Protein AF-A0AAD4GZI3-F1 (afdb_monomer_lite)

Radius of gyration: 25.92 Å; chains: 1; bounding box: 42×54×64 Å

Organism: NCBI:txid604196

Sequence (107 aa):
MHSGSSAPNRDENPKWNVSNLLRGITPKSMMTEWSVVFWTTMSIAKTVLHKFVGYLGTQASELIWKPWYSATIAWEQTQGISAKDKTSKYTGPRGDWSQGYCYITGD

Secondary structure (DSSP, 8-state):
----PPPP-TTS-----HHHHHTT-S-HHHHHHHHHHT-SHHHHHHHHHHHHHHHHHHHHIIIIIHHHHHHHHHHHHHTT--HHHHHS---S----TTS--------

pLDDT: mean 71.0, std 17.64, range [34.53, 96.0]

Foldseek 3Di:
DPPDDPDPPCVVDVPDDVVCVVVVVDDPVVVVVCCVQPVDPVSVVVVVVVVVVVVVVVCCCVPPVVVVVVVVVVVCVVVVNDPVNVVPDPPDPPPPCPVPDPPPPDD

Structure (mmCIF, N/CA/C/O backbone):
data_AF-A0AAD4GZI3-F1
#
_entry.id   AF-A0AAD4GZI3-F1
#
loop_
_atom_site.group_PDB
_atom_site.id
_atom_site.type_symbol
_atom_site.label_atom_id
_atom_site.label_alt_id
_atom_site.label_comp_id
_atom_site.label_asym_id
_atom_site.label_entity_id
_atom_site.label_seq_id
_atom_site.pdbx_PDB_ins_code
_atom_site.Cartn_x
_atom_site.Cartn_y
_atom_site.Cartn_z
_atom_site.occupancy
_atom_site.B_iso_or_equiv
_atom_site.auth_seq_id
_atom_site.auth_comp_id
_atom_site.auth_asym_id
_atom_site.auth_atom_id
_atom_site.pdbx_PDB_model_num
ATOM 1 N N . MET A 1 1 ? -5.628 -33.103 -31.381 1.00 34.53 1 MET A N 1
ATOM 2 C CA . MET A 1 1 ? -6.372 -31.826 -31.377 1.00 34.53 1 MET A CA 1
ATOM 3 C C . MET A 1 1 ? -5.631 -30.856 -30.472 1.00 34.53 1 MET A C 1
ATOM 5 O O . MET A 1 1 ? -5.710 -30.989 -29.260 1.00 34.53 1 MET A O 1
ATOM 9 N N . HIS A 1 2 ? -4.818 -29.965 -31.042 1.00 35.16 2 HIS A N 1
ATOM 10 C CA . HIS A 1 2 ? -4.177 -28.904 -30.268 1.00 35.16 2 HIS A CA 1
ATOM 11 C C . HIS A 1 2 ? -5.188 -27.771 -30.102 1.00 35.16 2 HIS A C 1
ATOM 13 O O . HIS A 1 2 ? -5.462 -27.049 -31.057 1.00 35.16 2 HIS A O 1
ATOM 19 N N . SER A 1 3 ? -5.767 -27.643 -28.907 1.00 41.62 3 SER A N 1
ATOM 20 C CA . SER A 1 3 ? -6.556 -26.469 -28.530 1.00 41.62 3 SER A CA 1
ATOM 21 C C . SER A 1 3 ? -5.622 -25.265 -28.433 1.00 41.62 3 SER A C 1
ATOM 23 O O . SER A 1 3 ? -5.047 -24.983 -27.382 1.00 41.62 3 SER A O 1
ATOM 25 N N . GLY A 1 4 ? -5.420 -24.582 -29.558 1.00 40.62 4 GLY A N 1
ATOM 26 C CA . GLY A 1 4 ? -4.829 -23.253 -29.581 1.00 40.62 4 GLY A CA 1
ATOM 27 C C . GLY A 1 4 ? -5.795 -22.298 -28.896 1.00 40.62 4 GLY A C 1
ATOM 28 O O . GLY A 1 4 ? -6.868 -22.026 -29.424 1.00 40.62 4 GLY A O 1
ATOM 29 N N . SER A 1 5 ? -5.437 -21.838 -27.699 1.00 45.66 5 SER A N 1
ATOM 30 C CA . SER A 1 5 ? -6.176 -20.781 -27.013 1.00 45.66 5 SER A CA 1
ATOM 31 C C . SER A 1 5 ? -6.208 -19.550 -27.920 1.00 45.66 5 SER A C 1
ATOM 33 O O . SER A 1 5 ? -5.147 -19.057 -28.317 1.00 45.66 5 SER A O 1
ATOM 35 N N . SER A 1 6 ? -7.406 -19.098 -28.297 1.00 53.81 6 SER A N 1
ATOM 36 C CA . SER A 1 6 ? -7.595 -17.903 -29.118 1.00 53.81 6 SER A CA 1
ATOM 37 C C . SER A 1 6 ? -6.859 -16.725 -28.486 1.00 53.81 6 SER A C 1
ATOM 39 O O . SER A 1 6 ? -6.921 -16.520 -27.272 1.00 53.81 6 SER A O 1
ATOM 41 N N . ALA A 1 7 ? -6.133 -15.963 -29.306 1.00 51.06 7 ALA A N 1
ATOM 42 C CA . ALA A 1 7 ? -5.432 -14.779 -28.834 1.00 51.06 7 ALA A CA 1
ATOM 43 C C . ALA A 1 7 ? -6.443 -13.834 -28.150 1.00 51.06 7 ALA A C 1
ATOM 45 O O . ALA A 1 7 ? -7.475 -13.535 -28.753 1.00 51.06 7 ALA A O 1
ATOM 46 N N . PRO A 1 8 ? -6.193 -13.391 -26.903 1.00 52.75 8 PRO A N 1
ATOM 47 C CA . PRO A 1 8 ? -7.115 -12.509 -26.200 1.00 52.75 8 PRO A CA 1
ATOM 48 C C . PRO A 1 8 ? -7.283 -11.210 -26.990 1.00 52.75 8 PRO A C 1
ATOM 50 O O . PRO A 1 8 ? -6.291 -10.657 -27.472 1.00 52.75 8 PRO A O 1
ATOM 53 N N . ASN A 1 9 ? -8.529 -10.751 -27.129 1.00 51.69 9 ASN A N 1
ATOM 54 C CA . ASN A 1 9 ? -8.866 -9.500 -27.800 1.00 51.69 9 ASN A CA 1
ATOM 55 C C . ASN A 1 9 ? -8.156 -8.339 -27.077 1.00 51.69 9 ASN A C 1
ATOM 57 O O . ASN A 1 9 ? -8.438 -8.049 -25.914 1.00 51.69 9 ASN A O 1
ATOM 61 N N . ARG A 1 10 ? -7.147 -7.756 -27.734 1.00 52.28 10 ARG A N 1
ATOM 62 C CA . ARG A 1 10 ? -6.173 -6.837 -27.118 1.00 52.28 10 ARG A CA 1
ATOM 63 C C . ARG A 1 10 ? -6.685 -5.406 -26.982 1.00 52.28 10 ARG A C 1
ATOM 65 O O . ARG A 1 10 ? -6.062 -4.631 -26.261 1.00 52.28 10 ARG A O 1
ATOM 72 N N . ASP A 1 11 ? -7.805 -5.087 -27.623 1.00 54.81 11 ASP A N 1
ATOM 73 C CA . ASP A 1 11 ? -8.422 -3.760 -27.562 1.00 54.81 11 ASP A CA 1
ATOM 74 C C . ASP A 1 11 ? -9.247 -3.562 -26.279 1.00 54.81 11 ASP A C 1
ATOM 76 O O . ASP A 1 11 ? -9.494 -2.436 -25.859 1.00 54.81 11 ASP A O 1
ATOM 80 N N . GLU A 1 12 ? -9.617 -4.652 -25.599 1.00 51.09 12 GLU A N 1
ATOM 81 C CA . GLU A 1 12 ? -10.513 -4.628 -24.434 1.00 51.09 12 GLU A CA 1
ATOM 82 C C . 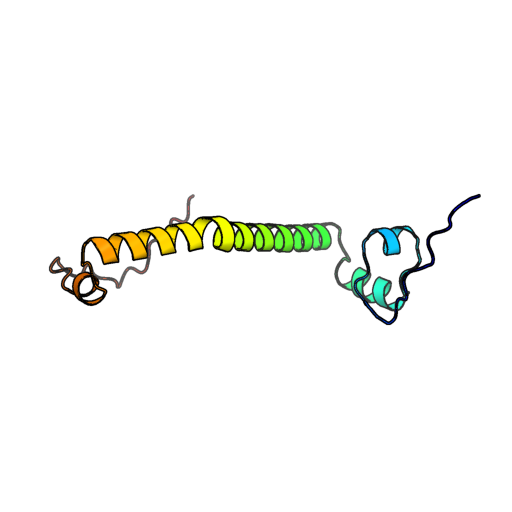GLU A 1 12 ? -9.773 -4.572 -23.085 1.00 51.09 12 GLU A C 1
ATOM 84 O O . GLU A 1 12 ? -10.355 -4.225 -22.058 1.00 51.09 12 GLU A O 1
ATOM 89 N N . ASN A 1 13 ? -8.474 -4.898 -23.057 1.00 48.69 13 ASN A N 1
ATOM 90 C CA . ASN A 1 13 ? -7.674 -4.872 -21.832 1.00 48.69 13 ASN A CA 1
ATOM 91 C C . ASN A 1 13 ? -6.188 -4.586 -22.133 1.00 48.69 13 ASN A C 1
ATOM 93 O O . ASN A 1 13 ? -5.431 -5.513 -22.433 1.00 48.69 13 ASN A O 1
ATOM 97 N N . PRO A 1 14 ? -5.715 -3.331 -22.002 1.00 56.34 14 PRO A N 1
ATOM 98 C CA . PRO A 1 14 ? -4.349 -2.927 -22.355 1.00 56.34 14 PRO A CA 1
ATOM 99 C C . PRO A 1 14 ? -3.288 -3.412 -21.349 1.00 56.34 14 PRO A C 1
ATOM 101 O O . PRO A 1 14 ? -2.169 -2.898 -21.306 1.00 56.34 14 PRO A O 1
ATOM 104 N N . LYS A 1 15 ? -3.617 -4.378 -20.485 1.00 62.09 15 LYS A N 1
ATOM 105 C CA . LYS A 1 15 ? -2.730 -4.858 -19.427 1.00 62.09 15 LYS A CA 1
ATOM 106 C C . LYS A 1 15 ? -1.727 -5.859 -19.996 1.00 62.09 15 LYS A C 1
ATOM 108 O O . LYS A 1 15 ? -1.851 -7.075 -19.855 1.00 62.09 15 LYS A O 1
ATOM 113 N N . TRP A 1 16 ? -0.713 -5.323 -20.665 1.00 65.44 16 TRP A N 1
ATOM 114 C CA . TRP A 1 16 ? 0.437 -6.076 -21.145 1.00 65.44 16 TRP A CA 1
ATOM 115 C C . TRP A 1 16 ? 1.179 -6.717 -19.969 1.00 65.44 16 TRP A C 1
ATOM 117 O O . TRP A 1 16 ? 1.477 -6.062 -18.971 1.00 65.44 16 TRP A O 1
ATOM 127 N N . ASN A 1 17 ? 1.473 -8.010 -20.080 1.00 65.06 17 ASN A N 1
ATOM 128 C CA . ASN A 1 17 ? 2.212 -8.760 -19.070 1.00 65.06 17 ASN A CA 1
ATOM 129 C C . ASN A 1 17 ? 3.621 -9.124 -19.577 1.00 65.06 17 ASN A C 1
ATOM 131 O O . ASN A 1 17 ? 3.939 -8.988 -20.760 1.00 65.06 17 ASN A O 1
ATOM 135 N N . VAL A 1 18 ? 4.471 -9.613 -18.672 1.00 60.94 18 VAL A N 1
ATOM 136 C CA . VAL A 1 18 ? 5.865 -9.976 -18.982 1.00 60.94 18 VAL A CA 1
ATOM 137 C C . VAL A 1 18 ? 5.950 -11.101 -20.023 1.00 60.94 18 VAL A C 1
ATOM 139 O O . VAL A 1 18 ? 6.868 -11.111 -20.837 1.00 60.94 18 VAL A O 1
ATOM 142 N N . SER A 1 19 ? 4.980 -12.022 -20.069 1.00 65.19 19 SER A N 1
ATOM 143 C CA . SER A 1 19 ? 4.992 -13.099 -21.066 1.00 65.19 19 SER A CA 1
ATOM 144 C C . SER A 1 19 ? 4.752 -12.584 -22.488 1.00 65.19 19 SER A C 1
ATOM 146 O O . SER A 1 19 ? 5.333 -13.126 -23.427 1.00 65.19 19 SER A O 1
ATOM 148 N N . ASN A 1 20 ? 3.990 -11.501 -22.662 1.00 70.69 20 ASN A N 1
ATOM 149 C CA . ASN A 1 20 ? 3.843 -10.827 -23.953 1.00 70.69 20 ASN A CA 1
ATOM 150 C C . ASN A 1 20 ? 5.159 -10.183 -24.416 1.00 70.69 20 ASN A C 1
ATOM 152 O O . ASN A 1 20 ? 5.477 -10.231 -25.603 1.00 70.69 20 ASN A O 1
ATOM 156 N N . LEU A 1 21 ? 5.942 -9.633 -23.483 1.00 65.75 21 LEU A N 1
ATOM 157 C CA . LEU A 1 21 ? 7.270 -9.092 -23.776 1.00 65.75 21 LEU A CA 1
ATOM 158 C C . LEU A 1 21 ? 8.234 -10.204 -24.215 1.00 65.75 21 LEU A C 1
ATOM 160 O O . LEU A 1 21 ? 8.865 -10.089 -25.260 1.00 65.75 21 LEU A O 1
ATOM 164 N N . LEU A 1 22 ? 8.288 -11.311 -23.466 1.00 64.06 22 LEU A N 1
ATOM 165 C CA . LEU A 1 22 ? 9.153 -12.458 -23.781 1.00 64.06 22 LEU A CA 1
ATOM 166 C C . LEU A 1 22 ? 8.797 -13.126 -25.114 1.00 64.06 22 LEU A C 1
ATOM 168 O O . LEU A 1 22 ? 9.662 -13.681 -25.783 1.00 64.06 22 LEU A O 1
ATOM 172 N N . ARG A 1 23 ? 7.524 -13.063 -25.513 1.00 73.44 23 ARG A N 1
ATOM 173 C CA . ARG A 1 23 ? 7.038 -13.575 -26.800 1.00 73.44 23 ARG A CA 1
ATOM 174 C C . ARG A 1 23 ? 7.256 -12.605 -27.968 1.00 73.44 23 ARG A C 1
ATOM 176 O O . ARG A 1 23 ? 6.892 -12.947 -29.087 1.00 73.44 23 ARG A O 1
ATOM 183 N N . GLY A 1 24 ? 7.803 -11.407 -27.733 1.00 68.81 24 GLY A N 1
ATOM 184 C CA . GLY A 1 24 ? 8.077 -10.417 -28.783 1.00 68.81 24 GLY A CA 1
ATOM 185 C C . GLY A 1 24 ? 6.824 -9.832 -29.445 1.00 68.81 24 GLY A C 1
ATOM 186 O O . GLY A 1 24 ? 6.898 -9.290 -30.542 1.00 68.81 24 GLY A O 1
ATOM 187 N N . ILE A 1 25 ? 5.664 -9.952 -28.794 1.00 76.50 25 ILE A N 1
ATOM 188 C CA . ILE A 1 25 ? 4.357 -9.526 -29.324 1.00 76.50 25 ILE A CA 1
ATOM 189 C C . ILE A 1 25 ? 3.930 -8.140 -28.821 1.00 76.50 25 ILE A C 1
ATOM 191 O O . ILE A 1 25 ? 2.778 -7.746 -29.027 1.00 76.5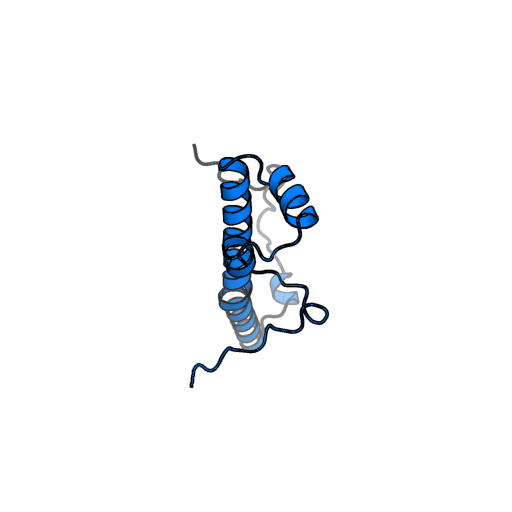0 25 ILE A O 1
ATOM 195 N N . THR A 1 26 ? 4.827 -7.430 -28.132 1.00 71.19 26 THR A N 1
ATOM 196 C CA . THR A 1 26 ? 4.624 -6.072 -27.619 1.00 71.19 26 THR A CA 1
ATOM 197 C C . THR A 1 26 ? 4.919 -5.009 -28.689 1.00 71.19 26 THR A C 1
ATOM 199 O O . THR A 1 26 ? 5.827 -5.188 -29.505 1.00 71.19 26 THR A O 1
ATOM 202 N N . PRO A 1 27 ? 4.182 -3.881 -28.704 1.00 77.38 27 PRO A N 1
ATOM 203 C CA . PRO A 1 27 ? 4.444 -2.779 -29.629 1.00 77.38 27 PRO A CA 1
ATOM 204 C C . PRO A 1 27 ? 5.858 -2.198 -29.472 1.00 77.38 27 PRO A C 1
ATOM 206 O O . PRO A 1 27 ? 6.345 -2.021 -28.354 1.00 77.38 27 PRO A O 1
ATOM 209 N N . LYS A 1 28 ? 6.500 -1.827 -30.589 1.00 71.25 28 LYS A N 1
ATOM 210 C CA . LYS A 1 28 ? 7.832 -1.189 -30.575 1.00 71.25 28 LYS A CA 1
ATOM 211 C C . LYS A 1 28 ? 7.853 0.118 -29.779 1.00 71.25 28 LYS A C 1
ATOM 213 O O . LYS A 1 28 ? 8.817 0.359 -29.068 1.00 71.25 28 LYS A O 1
ATOM 218 N N . SER A 1 29 ? 6.791 0.923 -29.856 1.00 75.69 29 SER A N 1
ATOM 219 C CA . SER A 1 29 ? 6.654 2.167 -29.081 1.00 75.69 29 SER A CA 1
ATOM 220 C C . SER A 1 29 ? 6.760 1.925 -27.574 1.00 75.69 29 SER A C 1
ATOM 222 O O . SER A 1 29 ? 7.505 2.619 -26.892 1.00 75.69 29 SER A O 1
ATOM 224 N N . MET A 1 30 ? 6.106 0.873 -27.078 1.00 70.88 30 MET A N 1
ATOM 225 C CA . MET A 1 30 ? 6.164 0.473 -25.674 1.00 70.88 30 MET A CA 1
ATOM 226 C C . MET A 1 30 ? 7.575 0.029 -25.271 1.00 70.88 30 MET A C 1
ATOM 228 O O . MET A 1 30 ? 8.046 0.398 -24.200 1.00 70.88 30 MET A O 1
ATOM 232 N N . MET A 1 31 ? 8.279 -0.728 -26.123 1.00 68.56 31 MET A N 1
ATOM 233 C CA . MET A 1 31 ? 9.676 -1.087 -25.845 1.00 68.56 31 MET A CA 1
ATOM 234 C C . MET A 1 31 ? 10.590 0.140 -25.788 1.00 68.56 31 MET A C 1
ATOM 236 O O . MET A 1 31 ? 11.486 0.170 -24.952 1.00 68.56 31 MET A O 1
ATOM 240 N N . THR A 1 32 ? 10.353 1.150 -26.628 1.00 72.81 32 THR A N 1
ATOM 241 C CA . THR A 1 32 ? 11.109 2.410 -26.613 1.00 72.81 32 THR A CA 1
ATOM 242 C C . THR A 1 32 ? 10.832 3.234 -25.355 1.00 72.81 32 THR A C 1
ATOM 244 O O . THR A 1 32 ? 11.758 3.752 -24.744 1.00 72.81 32 THR A O 1
ATOM 247 N N . GLU A 1 33 ? 9.579 3.337 -24.915 1.00 71.19 33 GLU A N 1
ATOM 248 C CA . GLU A 1 33 ? 9.246 4.019 -23.655 1.00 71.19 33 GLU A CA 1
ATOM 249 C C . GLU A 1 33 ? 9.873 3.309 -22.451 1.00 71.19 33 GLU A C 1
ATOM 251 O O . GLU A 1 33 ? 10.446 3.937 -21.560 1.00 71.19 33 GLU A O 1
ATOM 256 N N . TRP A 1 34 ? 9.805 1.978 -22.438 1.00 69.94 34 TRP A N 1
ATOM 257 C CA . TRP A 1 34 ? 10.358 1.174 -21.357 1.00 69.94 34 TRP A CA 1
ATOM 258 C C . TRP A 1 34 ? 11.879 1.201 -21.355 1.00 69.94 34 TRP A C 1
ATOM 260 O O . TRP A 1 34 ? 12.458 1.275 -20.280 1.00 69.94 34 TRP A O 1
ATOM 270 N N . SER A 1 35 ? 12.540 1.186 -22.513 1.00 69.56 35 SER A N 1
ATOM 271 C CA . SER A 1 35 ? 14.002 1.259 -22.577 1.00 69.56 35 SER A CA 1
ATOM 272 C C . SER A 1 35 ? 14.537 2.590 -22.050 1.00 69.56 35 SER A C 1
ATOM 274 O O . SER A 1 35 ? 15.584 2.600 -21.410 1.00 69.56 35 SER A O 1
ATOM 276 N N . VAL A 1 36 ? 13.796 3.691 -22.223 1.00 70.56 36 VAL A N 1
ATOM 277 C CA . VAL A 1 36 ? 14.134 4.999 -21.637 1.00 70.56 36 VAL A CA 1
ATOM 278 C C . VAL A 1 36 ? 14.033 4.972 -20.108 1.00 70.56 36 VAL A C 1
ATOM 280 O O . VAL A 1 36 ? 14.919 5.475 -19.421 1.00 70.56 36 VAL A O 1
ATOM 283 N N . VAL A 1 37 ? 12.982 4.361 -19.556 1.00 65.06 37 VAL A N 1
ATOM 284 C CA . VAL A 1 37 ? 12.751 4.295 -18.097 1.00 65.06 37 VAL A CA 1
ATOM 285 C C . VAL A 1 37 ? 13.650 3.258 -17.415 1.00 65.06 37 VAL A C 1
ATOM 287 O O . VAL A 1 37 ? 14.090 3.448 -16.282 1.00 65.06 37 VAL A O 1
ATOM 290 N N . PHE A 1 38 ? 13.943 2.166 -18.113 1.00 71.44 38 PHE A N 1
ATOM 291 C CA . PHE A 1 38 ? 14.680 1.002 -17.630 1.00 71.44 38 PHE A CA 1
ATOM 292 C C . PHE A 1 38 ? 16.056 0.883 -18.283 1.00 71.44 38 PHE A C 1
ATOM 294 O O . PHE A 1 38 ? 16.535 -0.215 -18.561 1.00 71.44 38 PHE A O 1
ATOM 301 N N . TRP A 1 39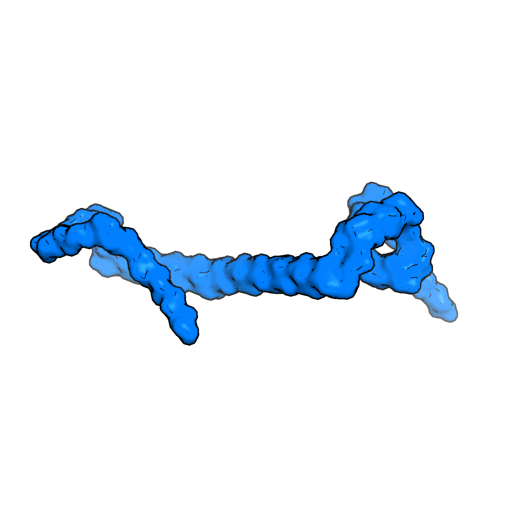 ? 16.704 2.025 -18.512 1.00 68.50 39 TRP A N 1
ATOM 302 C CA . TRP A 1 39 ? 17.987 2.097 -19.210 1.00 68.50 39 TRP A CA 1
ATOM 303 C C . TRP A 1 39 ? 19.098 1.305 -18.509 1.00 68.50 39 TRP A C 1
ATOM 305 O O . TRP A 1 39 ? 20.037 0.823 -19.137 1.00 68.50 39 TRP A O 1
ATOM 315 N N . THR A 1 40 ? 19.002 1.165 -17.184 1.00 75.94 40 THR A N 1
ATOM 316 C CA . THR A 1 40 ? 19.992 0.443 -16.379 1.00 75.94 40 THR A CA 1
ATOM 317 C C . THR A 1 40 ? 19.345 -0.657 -15.552 1.00 75.94 40 THR A C 1
ATOM 319 O O . THR A 1 40 ? 18.254 -0.487 -15.001 1.00 75.94 40 THR A O 1
ATOM 322 N N . THR A 1 41 ? 20.066 -1.757 -15.342 1.00 73.94 41 THR A N 1
ATOM 323 C CA . THR A 1 41 ? 19.665 -2.823 -14.409 1.00 73.94 41 THR A CA 1
ATOM 324 C C . THR A 1 41 ? 19.329 -2.266 -13.021 1.00 73.94 41 THR A C 1
ATOM 326 O O . THR A 1 41 ? 18.388 -2.719 -12.372 1.00 73.94 41 THR A O 1
ATOM 329 N N . MET A 1 42 ? 20.034 -1.214 -12.591 1.00 74.94 42 MET A N 1
ATOM 330 C CA . MET A 1 42 ? 19.772 -0.525 -11.328 1.00 74.94 42 MET A CA 1
ATOM 331 C C . MET A 1 42 ? 18.427 0.219 -11.316 1.00 74.94 42 MET A C 1
ATOM 333 O O . MET A 1 42 ? 17.726 0.177 -10.307 1.00 74.94 42 MET A O 1
ATOM 337 N N . SER A 1 43 ? 18.037 0.876 -12.413 1.00 79.06 43 SER A N 1
ATOM 338 C CA . SER A 1 43 ? 16.717 1.521 -12.524 1.00 79.06 43 SER A CA 1
ATOM 339 C C . SER A 1 43 ? 15.575 0.504 -12.446 1.00 79.06 43 SER A C 1
ATOM 341 O O . SER A 1 43 ? 14.631 0.708 -11.686 1.00 79.06 43 SER A O 1
ATOM 343 N N . ILE A 1 44 ? 15.721 -0.647 -13.113 1.00 77.88 44 ILE A N 1
ATOM 344 C CA . ILE A 1 44 ? 14.764 -1.762 -13.043 1.00 77.88 44 ILE A CA 1
ATOM 345 C C . ILE A 1 44 ? 14.629 -2.259 -11.604 1.00 77.88 44 ILE A C 1
ATOM 347 O O . ILE A 1 44 ? 13.518 -2.331 -11.075 1.00 77.88 44 ILE A O 1
ATOM 351 N N . ALA A 1 45 ? 15.756 -2.558 -10.953 1.00 75.12 45 ALA A N 1
ATOM 352 C CA . ALA A 1 45 ? 15.771 -3.057 -9.583 1.00 75.12 45 ALA A CA 1
ATOM 353 C C . ALA A 1 45 ? 15.094 -2.076 -8.612 1.00 75.12 45 ALA A C 1
ATOM 355 O O . ALA A 1 45 ? 14.253 -2.487 -7.814 1.00 75.12 45 ALA A O 1
ATOM 356 N N . LYS A 1 46 ? 15.388 -0.773 -8.725 1.00 81.88 46 LYS A N 1
ATOM 357 C CA . LYS A 1 46 ? 14.764 0.273 -7.898 1.00 81.88 46 LYS A CA 1
ATOM 358 C C . LYS A 1 46 ? 13.251 0.346 -8.101 1.00 81.88 46 LYS A C 1
ATOM 360 O O . LYS A 1 46 ? 12.510 0.399 -7.122 1.00 81.88 46 LYS A O 1
ATOM 365 N N . THR A 1 47 ? 12.773 0.315 -9.344 1.00 83.56 47 THR A N 1
ATOM 366 C CA . THR A 1 47 ? 11.332 0.374 -9.630 1.00 83.56 47 THR A CA 1
ATOM 367 C C . THR A 1 47 ? 10.593 -0.860 -9.120 1.00 83.56 47 THR A C 1
ATOM 369 O O . THR A 1 47 ? 9.517 -0.725 -8.533 1.00 83.56 47 THR A O 1
ATOM 372 N N . VAL A 1 48 ? 11.151 -2.057 -9.324 1.00 86.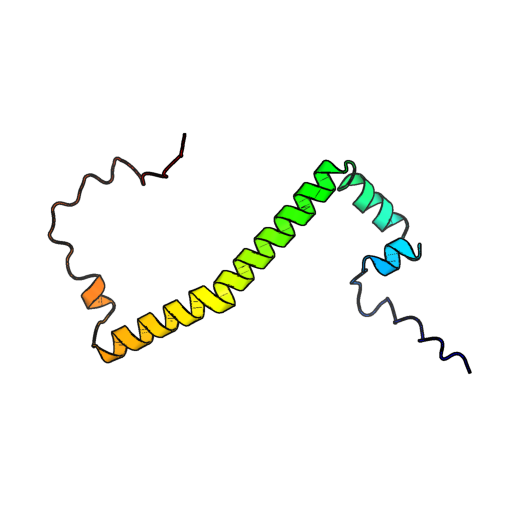12 48 VAL A N 1
ATOM 373 C CA . VAL A 1 48 ? 10.561 -3.307 -8.822 1.00 86.12 48 VAL A CA 1
ATOM 374 C C . VAL A 1 48 ? 10.525 -3.301 -7.297 1.00 86.12 48 VAL A C 1
ATOM 376 O O . VAL A 1 48 ? 9.472 -3.573 -6.724 1.00 86.12 48 VAL A O 1
ATOM 379 N N . LEU A 1 49 ? 11.624 -2.910 -6.644 1.00 85.88 49 LEU A N 1
ATOM 380 C CA . LEU A 1 49 ? 11.695 -2.802 -5.188 1.00 85.88 49 LEU A CA 1
ATOM 381 C C . LEU A 1 49 ? 10.644 -1.826 -4.648 1.00 85.88 49 LEU A C 1
ATOM 383 O O . LEU A 1 49 ? 9.896 -2.181 -3.745 1.00 85.88 49 LEU A O 1
ATOM 387 N N . HIS A 1 50 ? 10.523 -0.634 -5.236 1.00 89.62 50 HIS A N 1
ATOM 388 C CA . HIS A 1 50 ? 9.536 0.360 -4.809 1.00 89.62 50 HIS A CA 1
ATOM 389 C C . HIS A 1 50 ? 8.096 -0.158 -4.942 1.00 89.62 50 HIS A C 1
ATOM 391 O O . HIS A 1 50 ? 7.285 0.009 -4.032 1.00 89.62 50 HIS A O 1
ATOM 397 N N . LYS A 1 51 ? 7.766 -0.829 -6.054 1.00 90.38 51 LYS A N 1
ATOM 398 C CA . LYS A 1 51 ? 6.440 -1.442 -6.246 1.00 90.38 51 LYS A CA 1
ATOM 399 C C . LYS A 1 51 ? 6.179 -2.566 -5.246 1.00 90.38 51 LYS A C 1
ATOM 401 O O . LYS A 1 51 ? 5.069 -2.662 -4.730 1.00 90.38 51 LYS A O 1
ATOM 406 N N . PHE A 1 52 ? 7.182 -3.395 -4.970 1.00 89.38 52 PHE A N 1
ATOM 407 C CA . PHE A 1 52 ? 7.075 -4.492 -4.015 1.00 89.38 52 PHE A CA 1
ATOM 408 C C . PHE A 1 52 ? 6.873 -3.984 -2.583 1.00 89.38 52 PHE A C 1
ATOM 410 O O . PHE A 1 52 ? 5.941 -4.412 -1.909 1.00 89.38 52 PHE A O 1
ATOM 417 N N . VAL A 1 53 ? 7.679 -3.013 -2.145 1.00 93.06 53 VAL A N 1
ATOM 418 C CA . VAL A 1 53 ? 7.535 -2.372 -0.829 1.00 93.06 53 VAL A CA 1
ATOM 419 C C . VAL A 1 53 ? 6.182 -1.672 -0.710 1.00 93.06 53 VAL A C 1
ATOM 421 O O . VAL A 1 53 ? 5.501 -1.837 0.299 1.00 93.06 53 VAL A O 1
ATOM 424 N N . GLY A 1 54 ? 5.746 -0.959 -1.753 1.00 93.88 54 GLY A N 1
ATOM 425 C CA . GLY A 1 54 ? 4.419 -0.343 -1.788 1.00 93.88 54 GLY A CA 1
ATOM 426 C C . GLY A 1 54 ? 3.296 -1.369 -1.626 1.00 93.88 54 GLY A C 1
ATOM 427 O O . GLY A 1 54 ? 2.399 -1.174 -0.810 1.00 93.88 54 GLY A O 1
ATOM 428 N N . TYR A 1 55 ? 3.381 -2.497 -2.336 1.00 93.94 55 TYR A N 1
ATOM 429 C CA . TYR A 1 55 ? 2.427 -3.595 -2.195 1.00 93.94 55 TYR A CA 1
ATOM 430 C C . TYR A 1 55 ? 2.403 -4.165 -0.770 1.00 93.94 55 TYR A C 1
ATOM 432 O O . TYR A 1 55 ? 1.322 -4.311 -0.203 1.00 93.94 55 TYR A O 1
ATOM 440 N N . LEU A 1 56 ? 3.567 -4.438 -0.167 1.00 93.25 56 LEU A N 1
ATOM 441 C CA . LEU A 1 56 ? 3.649 -4.913 1.219 1.00 93.25 56 LEU A CA 1
ATOM 442 C C . LEU A 1 56 ? 3.033 -3.914 2.204 1.00 93.25 56 LEU A C 1
ATOM 444 O O . LEU A 1 56 ? 2.282 -4.322 3.086 1.00 93.25 56 LEU A O 1
ATOM 448 N N . GLY A 1 57 ? 3.299 -2.618 2.028 1.00 94.19 57 GLY A N 1
ATOM 449 C CA . GLY A 1 57 ? 2.708 -1.561 2.849 1.00 94.19 57 GLY A CA 1
ATOM 450 C C . GLY A 1 57 ? 1.182 -1.546 2.763 1.00 94.19 57 GLY A C 1
ATOM 451 O O . GLY A 1 57 ? 0.504 -1.483 3.789 1.00 94.19 57 GLY A O 1
ATOM 452 N N . THR A 1 58 ? 0.624 -1.681 1.556 1.00 95.06 58 THR A N 1
ATOM 453 C CA . THR A 1 58 ? -0.829 -1.797 1.369 1.00 95.06 58 THR A CA 1
ATOM 454 C C . THR A 1 58 ? -1.381 -3.062 2.024 1.00 95.06 58 THR A C 1
ATOM 456 O O . THR A 1 58 ? -2.362 -2.975 2.754 1.00 95.06 58 THR A O 1
ATOM 459 N N . GLN A 1 59 ? -0.748 -4.222 1.828 1.00 94.00 59 GLN A N 1
ATOM 460 C CA . GLN A 1 59 ? -1.203 -5.480 2.432 1.00 94.00 59 GLN A CA 1
ATOM 461 C C . GLN A 1 59 ? -1.180 -5.422 3.961 1.00 94.00 59 GLN A C 1
ATOM 463 O O . GLN A 1 59 ? -2.163 -5.782 4.601 1.00 94.00 59 GLN A O 1
ATOM 468 N N . ALA A 1 60 ? -0.097 -4.919 4.555 1.00 91.56 60 ALA A N 1
ATOM 469 C CA . ALA A 1 60 ? 0.004 -4.761 6.001 1.00 91.56 60 ALA A CA 1
ATOM 470 C C . ALA A 1 60 ? -1.062 -3.793 6.538 1.00 91.56 60 ALA A C 1
ATOM 472 O O . ALA A 1 60 ? -1.682 -4.063 7.565 1.00 91.56 60 ALA A O 1
ATOM 473 N N . SER A 1 61 ? -1.323 -2.691 5.830 1.00 93.56 61 SER A N 1
ATOM 474 C CA . SER A 1 61 ? -2.359 -1.738 6.230 1.00 93.56 61 SER A CA 1
ATOM 475 C C . SER A 1 61 ? -3.759 -2.360 6.195 1.00 93.56 61 SER A C 1
ATOM 477 O O . SER A 1 61 ? -4.489 -2.308 7.184 1.00 93.56 61 SER A O 1
ATOM 479 N N . GLU A 1 62 ? -4.127 -2.993 5.080 1.00 95.44 62 GLU A N 1
ATOM 480 C CA . GLU A 1 62 ? -5.471 -3.543 4.877 1.00 95.44 62 GLU A CA 1
ATOM 481 C C . GLU A 1 62 ? -5.739 -4.795 5.717 1.00 95.44 62 GLU A C 1
ATOM 483 O O . GLU A 1 62 ? -6.836 -4.947 6.248 1.00 95.44 62 GLU A O 1
ATOM 488 N N . LEU A 1 63 ? -4.758 -5.693 5.844 1.00 93.81 63 LEU A N 1
ATOM 489 C CA . LEU A 1 63 ? -4.959 -7.000 6.477 1.00 93.81 63 LEU A CA 1
ATOM 490 C C . LEU A 1 63 ? -4.606 -7.027 7.961 1.00 93.81 63 LEU A C 1
ATOM 492 O O . LEU A 1 63 ? -5.121 -7.875 8.684 1.00 93.81 63 LEU A O 1
ATOM 496 N N . ILE A 1 64 ? -3.722 -6.138 8.420 1.00 92.94 64 ILE A N 1
ATOM 497 C CA .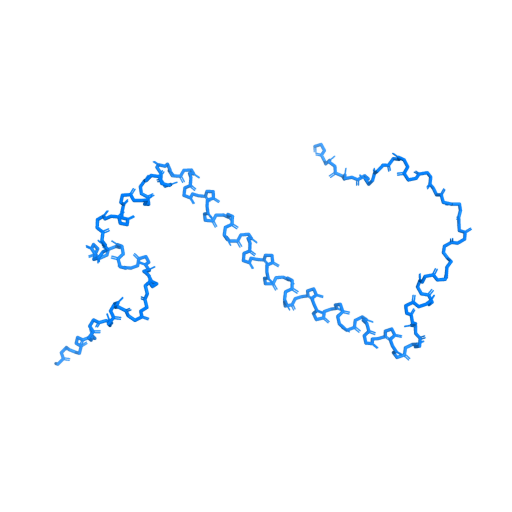 ILE A 1 64 ? -3.241 -6.146 9.807 1.00 92.94 64 ILE A CA 1
ATOM 498 C C . ILE A 1 64 ? -3.695 -4.879 10.519 1.00 92.94 64 ILE A C 1
ATOM 500 O O . ILE A 1 64 ? -4.432 -4.954 11.501 1.00 92.94 64 ILE A O 1
ATOM 504 N N . TRP A 1 65 ? -3.292 -3.710 10.014 1.00 92.94 65 TRP A N 1
ATOM 505 C CA . TRP A 1 65 ? -3.500 -2.450 10.725 1.00 92.94 65 TRP A CA 1
ATOM 506 C C . TRP A 1 65 ? -4.978 -2.089 10.867 1.00 92.94 65 TRP A C 1
ATOM 508 O O . TRP A 1 65 ? -5.437 -1.841 11.979 1.00 92.94 65 TRP A O 1
ATOM 518 N N . LYS A 1 66 ? -5.742 -2.077 9.768 1.00 94.94 66 LYS A N 1
ATOM 519 C CA . LYS A 1 66 ? -7.162 -1.697 9.806 1.00 94.94 66 LYS A CA 1
ATOM 520 C C . LYS A 1 66 ? -8.002 -2.641 10.669 1.00 94.94 66 LYS A C 1
ATOM 522 O O . LYS A 1 66 ? -8.717 -2.120 11.522 1.00 94.94 66 LYS A O 1
ATOM 527 N N . PRO A 1 67 ? -7.918 -3.982 10.538 1.00 96.00 67 PRO A N 1
ATOM 528 C CA . PRO A 1 67 ? -8.695 -4.880 11.390 1.00 96.00 67 PRO A CA 1
ATOM 529 C C . PRO A 1 67 ? -8.349 -4.721 12.869 1.00 96.00 67 PRO A C 1
ATOM 531 O O . PRO A 1 67 ? -9.247 -4.659 13.707 1.00 96.00 67 PRO A O 1
ATOM 534 N N . TRP A 1 68 ? -7.060 -4.589 13.191 1.00 95.38 68 TRP A N 1
ATOM 535 C CA . TRP A 1 68 ? -6.609 -4.380 14.564 1.00 95.38 68 TRP A CA 1
ATOM 536 C C . TRP A 1 68 ? -7.092 -3.043 15.140 1.00 95.38 68 TRP A C 1
ATOM 538 O O . TRP A 1 68 ? -7.607 -2.986 16.260 1.00 95.38 68 TRP A O 1
ATOM 548 N N . TYR A 1 69 ? -6.993 -1.970 14.354 1.00 92.25 69 TYR A N 1
ATOM 549 C CA . TYR A 1 69 ? -7.506 -0.657 14.725 1.00 92.25 69 TYR A CA 1
ATOM 550 C C . TYR A 1 69 ? -9.019 -0.702 14.957 1.00 92.25 69 TYR A C 1
ATOM 552 O O . TYR A 1 69 ? -9.495 -0.268 16.003 1.00 92.25 69 TYR A O 1
ATOM 560 N N . SER A 1 70 ? -9.782 -1.293 14.037 1.00 94.06 70 SER A N 1
ATOM 561 C CA . SER A 1 70 ? -11.231 -1.459 14.181 1.00 94.06 70 SER A CA 1
ATOM 562 C C . SER A 1 70 ? -11.608 -2.275 15.418 1.00 94.06 70 SER A C 1
ATOM 564 O O . SER A 1 70 ? -12.535 -1.889 16.126 1.00 94.06 70 SER A O 1
ATOM 566 N N . ALA A 1 71 ? -10.882 -3.355 15.721 1.00 94.25 71 ALA A N 1
ATOM 567 C CA . ALA A 1 71 ? -11.100 -4.147 16.931 1.00 94.25 71 ALA A CA 1
ATOM 568 C C . ALA A 1 71 ? -10.841 -3.328 18.204 1.00 94.25 71 ALA A C 1
ATOM 570 O O . ALA A 1 71 ? -11.618 -3.404 19.154 1.00 94.25 71 ALA A O 1
ATOM 571 N N . THR A 1 72 ? -9.795 -2.499 18.201 1.00 93.00 72 THR A N 1
ATOM 572 C CA . THR A 1 72 ? -9.489 -1.583 19.308 1.00 93.00 72 THR A CA 1
ATOM 573 C C . THR A 1 72 ? -10.610 -0.568 19.514 1.00 93.00 72 THR A C 1
ATOM 575 O O . THR A 1 72 ? -11.085 -0.407 20.634 1.00 93.00 72 THR A O 1
ATOM 578 N N . ILE A 1 73 ? -11.095 0.067 18.442 1.00 91.06 73 ILE A N 1
ATOM 579 C CA . ILE A 1 73 ? -12.217 1.015 18.523 1.00 91.06 73 ILE A CA 1
ATOM 580 C C . ILE A 1 73 ? -13.490 0.328 19.034 1.00 91.06 73 ILE A C 1
ATOM 582 O O . ILE A 1 73 ? -14.187 0.880 19.883 1.00 91.06 73 ILE A O 1
ATOM 586 N N . ALA A 1 74 ? -13.793 -0.881 18.557 1.00 93.44 74 ALA A N 1
ATOM 587 C CA . ALA A 1 74 ? -14.947 -1.640 19.031 1.00 93.44 74 ALA A CA 1
ATOM 588 C C . ALA A 1 74 ? -14.824 -1.973 20.526 1.00 93.44 74 ALA A C 1
ATOM 590 O O . ALA A 1 74 ? -15.775 -1.787 21.283 1.00 93.44 74 ALA A O 1
ATOM 591 N N . TRP A 1 75 ? -13.642 -2.404 20.974 1.00 94.31 75 TRP A N 1
ATOM 592 C CA . TRP A 1 75 ? -13.373 -2.648 22.389 1.00 94.31 75 TRP A CA 1
ATOM 593 C C . TRP A 1 75 ? -13.553 -1.374 23.226 1.00 94.31 75 TRP A C 1
ATOM 595 O O . TRP A 1 75 ? -14.270 -1.406 24.223 1.00 94.31 75 TRP A O 1
ATOM 605 N N . GLU A 1 76 ? -13.009 -0.234 22.801 1.00 91.50 76 GLU A N 1
ATOM 606 C CA . GLU A 1 76 ? -13.185 1.050 23.497 1.00 91.50 76 GLU A CA 1
ATOM 607 C C . GLU A 1 76 ? -14.660 1.433 23.651 1.00 91.50 76 GLU A C 1
ATOM 609 O O . GLU A 1 76 ? -15.082 1.837 24.735 1.00 91.50 76 GLU A O 1
ATOM 614 N N . GLN A 1 77 ? -15.463 1.236 22.603 1.00 89.00 77 GLN A N 1
ATOM 615 C CA . GLN A 1 77 ? -16.906 1.475 22.653 1.00 89.00 77 GLN A CA 1
ATOM 616 C C . GLN A 1 77 ? -17.598 0.589 23.697 1.00 89.00 77 GLN A C 1
ATOM 618 O O . GLN A 1 77 ? -18.458 1.084 24.424 1.00 89.00 77 GLN A O 1
ATOM 623 N N . THR A 1 78 ? -17.203 -0.685 23.836 1.00 92.75 78 THR A N 1
ATOM 624 C CA . THR A 1 78 ? -17.749 -1.561 24.897 1.00 92.75 78 THR A CA 1
ATOM 625 C C . THR A 1 78 ? -17.379 -1.096 26.301 1.00 92.75 78 THR A C 1
ATOM 627 O O . THR A 1 78 ? -18.148 -1.304 2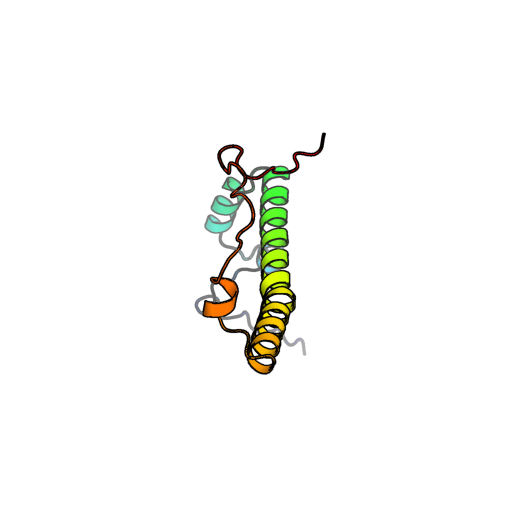7.234 1.00 92.75 78 THR A O 1
ATOM 630 N N . GLN A 1 79 ? -16.226 -0.445 26.454 1.00 90.19 79 GLN A N 1
ATOM 631 C CA . GLN A 1 79 ? -15.779 0.125 27.726 1.00 90.19 79 GLN A CA 1
ATOM 632 C C . GLN A 1 79 ? -16.378 1.515 27.994 1.00 90.19 79 GLN A C 1
ATOM 634 O O . GLN A 1 79 ? -16.063 2.133 29.008 1.00 90.19 79 GLN A O 1
ATOM 639 N N . GLY A 1 80 ? -17.217 2.034 27.089 1.00 88.44 80 GLY A N 1
ATOM 640 C CA . GLY A 1 80 ? -17.755 3.391 27.180 1.00 88.44 80 GLY A CA 1
ATOM 641 C C . GLY A 1 80 ? -16.697 4.482 26.991 1.00 88.44 80 GLY A C 1
ATOM 642 O O . GLY A 1 80 ? -16.960 5.635 27.318 1.00 88.44 80 GLY A O 1
ATOM 643 N N . ILE A 1 81 ? -15.516 4.139 26.465 1.00 81.50 81 ILE A N 1
ATOM 644 C CA . ILE A 1 81 ? -14.437 5.089 26.192 1.00 81.50 81 ILE A CA 1
ATOM 645 C C . ILE A 1 81 ? -14.789 5.839 24.911 1.00 81.50 81 ILE A C 1
ATOM 647 O O . ILE A 1 81 ? -14.773 5.290 23.807 1.00 81.50 81 ILE A O 1
ATOM 651 N N . SER A 1 82 ? -15.100 7.120 25.051 1.00 78.38 82 SER A N 1
ATOM 652 C CA . SER A 1 82 ? -15.409 8.007 23.938 1.00 78.38 82 SER A CA 1
ATOM 653 C C . SER A 1 82 ? -14.192 8.827 23.504 1.00 78.38 82 SER A C 1
ATOM 655 O O . SER A 1 82 ? -13.219 9.020 24.236 1.00 78.38 82 SER A O 1
ATOM 657 N N . ALA A 1 83 ? -14.265 9.409 22.305 1.00 70.31 83 ALA A N 1
ATOM 658 C CA . ALA A 1 83 ? -13.266 10.374 21.842 1.00 70.31 83 ALA A CA 1
ATOM 659 C C . ALA A 1 83 ? -13.118 11.577 22.800 1.00 70.31 83 ALA A C 1
ATOM 661 O O . ALA A 1 83 ? -12.030 12.143 22.929 1.00 70.31 83 ALA A O 1
ATOM 662 N N . LYS A 1 84 ? -14.189 11.943 23.519 1.00 69.06 84 LYS A N 1
ATOM 663 C CA . LYS A 1 84 ? -14.165 13.000 24.537 1.00 69.06 84 LYS A CA 1
ATOM 664 C C . LYS A 1 84 ? -13.298 12.604 25.737 1.00 69.06 84 LYS A C 1
ATOM 666 O O . LYS A 1 84 ? -12.572 13.452 26.248 1.00 69.06 84 LYS A O 1
ATOM 671 N N . ASP A 1 85 ? -13.300 11.326 26.110 1.00 63.94 85 ASP A N 1
ATOM 672 C CA . ASP A 1 85 ? -12.485 10.791 27.208 1.00 63.94 85 ASP A CA 1
ATOM 673 C C . ASP A 1 85 ? -10.999 10.753 26.836 1.00 63.94 85 ASP A C 1
ATOM 675 O O . ASP A 1 85 ? -10.152 11.112 27.646 1.00 63.94 85 ASP A O 1
ATOM 679 N N . LYS A 1 86 ? -10.677 10.458 25.569 1.00 69.94 86 LYS A N 1
ATOM 680 C CA . LYS A 1 86 ? -9.299 10.529 25.038 1.00 69.94 86 LYS A CA 1
ATOM 681 C C . LYS A 1 86 ? -8.740 11.948 24.969 1.00 69.94 86 LYS A C 1
ATOM 683 O O . LYS A 1 86 ? -7.536 12.154 25.088 1.00 69.94 86 LYS A O 1
ATOM 688 N N . THR A 1 87 ? -9.613 12.930 24.755 1.00 63.91 87 THR A N 1
ATOM 689 C CA . THR A 1 87 ? -9.233 14.351 24.681 1.00 63.91 87 THR A CA 1
ATOM 690 C C . THR A 1 87 ? -9.187 14.989 26.076 1.00 63.91 87 THR A C 1
ATOM 692 O O . THR A 1 87 ? -8.562 16.031 26.288 1.00 63.91 87 THR A O 1
ATOM 695 N N . SER A 1 88 ? -9.823 14.352 27.062 1.00 56.38 88 SER A N 1
ATOM 696 C CA . SER A 1 88 ? -9.863 14.791 28.449 1.00 56.38 88 SER A CA 1
ATOM 697 C C . SER A 1 88 ? -8.581 14.397 29.197 1.00 56.38 88 SER A C 1
ATOM 699 O O . SER A 1 88 ? -8.537 13.424 29.940 1.00 56.38 88 SER A O 1
ATOM 701 N N . LYS A 1 89 ? -7.590 15.289 29.071 1.00 56.00 89 LYS A N 1
ATOM 702 C CA . LYS A 1 89 ? -6.519 15.594 30.038 1.00 56.00 89 LYS A CA 1
ATOM 703 C C . LYS A 1 89 ? -5.325 14.629 30.129 1.00 56.00 89 LYS A C 1
ATOM 705 O O . LYS A 1 89 ? -5.188 13.860 31.072 1.00 56.00 89 LYS A O 1
ATOM 710 N N . TYR A 1 90 ? -4.315 14.894 29.300 1.00 53.50 90 TYR A N 1
ATOM 711 C CA . TYR A 1 90 ? -2.945 14.931 29.822 1.00 53.50 90 TYR A CA 1
ATOM 712 C C . TYR A 1 90 ? -2.795 16.209 30.671 1.00 53.50 90 TYR A C 1
ATOM 714 O O . TYR A 1 90 ? -2.729 17.313 30.129 1.00 53.50 90 TYR A O 1
ATOM 722 N N . THR A 1 91 ? -2.819 16.079 32.001 1.00 55.00 91 THR A N 1
ATOM 723 C CA . THR A 1 91 ? -2.517 17.164 32.965 1.00 55.00 91 THR A CA 1
ATOM 724 C C . THR A 1 91 ? -1.055 17.181 33.412 1.00 55.00 91 THR A C 1
ATOM 726 O O . THR A 1 91 ? -0.697 17.970 34.284 1.00 55.00 91 THR A O 1
ATOM 729 N N . GLY A 1 92 ? -0.209 16.313 32.852 1.00 60.88 92 GLY A N 1
ATOM 730 C CA . GLY A 1 92 ? 1.233 16.391 33.065 1.00 60.88 92 GLY A CA 1
ATOM 731 C C . GLY A 1 92 ? 1.802 17.686 32.473 1.00 60.88 92 GLY A C 1
ATOM 732 O O . GLY A 1 92 ? 1.152 18.308 31.623 1.00 60.88 92 GLY A O 1
ATOM 733 N N . PRO A 1 93 ? 3.004 18.121 32.892 1.00 58.91 93 PRO A N 1
ATOM 734 C CA . PRO A 1 93 ? 3.668 19.241 32.241 1.00 58.91 93 PRO A CA 1
ATOM 735 C C . PRO A 1 93 ? 3.721 18.944 30.743 1.00 58.91 93 PRO A C 1
ATOM 737 O O . PRO A 1 93 ? 4.194 17.879 30.334 1.00 58.91 93 PRO A O 1
ATOM 740 N N . ARG A 1 94 ? 3.158 19.848 29.928 1.00 58.53 94 ARG A N 1
ATOM 741 C CA . ARG A 1 94 ? 3.382 19.836 28.482 1.00 58.53 94 ARG A CA 1
ATOM 742 C C . ARG A 1 94 ? 4.891 19.967 28.329 1.00 58.53 94 ARG A C 1
ATOM 744 O O . ARG A 1 94 ? 5.415 21.059 28.520 1.00 58.53 94 ARG A O 1
ATOM 751 N N . GLY A 1 95 ? 5.573 18.844 28.098 1.00 55.38 95 GLY A N 1
ATOM 752 C CA . GLY A 1 95 ? 6.977 18.859 27.722 1.00 55.38 95 GLY A CA 1
ATOM 753 C C . GLY A 1 95 ? 7.121 19.834 26.567 1.00 55.38 95 GLY A C 1
ATOM 754 O O . GLY A 1 95 ? 6.208 19.953 25.749 1.00 55.38 95 GLY A O 1
ATOM 755 N N . ASP A 1 96 ? 8.193 20.608 26.563 1.00 57.00 96 ASP A N 1
ATOM 756 C CA . ASP A 1 96 ? 8.454 21.521 25.470 1.00 57.00 96 ASP A CA 1
ATOM 757 C C . ASP A 1 96 ? 8.555 20.713 24.164 1.00 57.00 96 ASP A C 1
ATOM 759 O O . ASP A 1 96 ? 9.515 19.982 23.939 1.00 57.00 96 ASP A O 1
ATOM 763 N N . TRP A 1 97 ? 7.519 20.797 23.326 1.00 54.88 97 TRP A N 1
ATOM 764 C CA . TRP A 1 97 ? 7.466 20.135 22.020 1.00 54.88 97 TRP A CA 1
ATOM 765 C C . TRP A 1 97 ? 8.320 20.880 20.975 1.00 54.88 97 TRP A C 1
ATOM 767 O O . TRP A 1 97 ? 8.256 20.549 19.792 1.00 54.88 97 TRP A O 1
ATOM 777 N N . SER A 1 98 ? 9.100 21.894 21.382 1.00 56.81 98 SER A N 1
ATOM 778 C CA . SER A 1 98 ? 10.064 22.595 20.523 1.00 56.81 98 SER A CA 1
ATOM 779 C C . SER A 1 98 ? 11.194 21.683 20.032 1.00 56.81 98 SER A C 1
ATOM 781 O O . SER A 1 98 ? 11.743 21.912 18.954 1.00 56.81 98 SER A O 1
ATOM 783 N N . GLN A 1 99 ? 11.498 20.608 20.764 1.00 48.62 99 GLN A N 1
ATOM 784 C CA . GLN A 1 99 ? 12.338 19.517 20.281 1.00 48.62 99 GLN A CA 1
ATOM 785 C C . GLN A 1 99 ? 11.447 18.514 19.558 1.00 48.62 99 GLN A C 1
ATOM 787 O O . GLN A 1 99 ? 10.946 17.555 20.143 1.00 48.62 99 GLN A O 1
ATOM 792 N N . GLY A 1 100 ? 11.187 18.806 18.282 1.00 43.12 100 GLY A N 1
ATOM 793 C CA . GLY A 1 100 ? 10.395 17.964 17.398 1.00 43.12 100 GLY A CA 1
ATOM 794 C C . GLY A 1 100 ? 10.778 16.488 17.506 1.00 43.12 100 GLY A C 1
ATOM 795 O O . GLY A 1 100 ? 11.928 16.162 17.775 1.00 43.12 100 GLY A O 1
ATOM 796 N N . TYR A 1 101 ? 9.774 15.627 17.312 1.00 49.78 101 TYR A N 1
ATOM 797 C CA . TYR A 1 101 ? 9.870 14.171 17.212 1.00 49.78 101 TYR A CA 1
ATOM 798 C C . TYR A 1 101 ? 11.305 13.660 17.032 1.00 49.78 101 TYR A C 1
ATOM 800 O O . TYR A 1 101 ? 11.897 13.840 15.966 1.00 49.78 101 TYR A O 1
ATOM 808 N N . CYS A 1 102 ? 11.841 12.993 18.059 1.00 42.03 102 CYS A N 1
ATOM 809 C CA . CYS A 1 102 ? 13.051 12.195 17.925 1.00 42.03 102 CYS A CA 1
ATOM 810 C C . CYS A 1 102 ? 12.768 11.077 16.916 1.00 42.03 102 CYS A C 1
ATOM 812 O O . CYS A 1 102 ? 12.298 9.997 17.275 1.00 42.03 102 CYS A O 1
ATOM 814 N N . TYR A 1 103 ? 13.033 11.333 15.639 1.00 41.66 103 TYR A N 1
ATOM 815 C CA . TYR A 1 103 ? 13.341 10.257 14.719 1.00 41.66 103 TYR A CA 1
ATOM 816 C C . TYR A 1 103 ? 14.616 9.620 15.260 1.00 41.66 103 TYR A C 1
ATOM 818 O O . TYR A 1 103 ? 15.646 10.281 15.363 1.00 41.66 103 TYR A O 1
ATOM 826 N N . ILE A 1 104 ? 14.527 8.353 15.662 1.00 43.34 104 ILE A N 1
ATOM 827 C CA . ILE A 1 104 ? 15.706 7.535 15.920 1.00 43.34 104 ILE A CA 1
ATOM 828 C C . ILE A 1 104 ? 16.407 7.389 14.566 1.00 43.34 104 ILE A C 1
ATOM 830 O O . ILE A 1 104 ? 16.088 6.500 13.781 1.00 43.34 104 ILE A O 1
ATOM 834 N N . THR A 1 105 ? 17.313 8.304 14.246 1.00 45.03 105 THR A N 1
ATOM 835 C CA . THR A 1 105 ? 18.385 8.031 13.295 1.00 45.03 105 THR A CA 1
ATOM 836 C C . THR A 1 105 ? 19.376 7.151 14.041 1.00 45.03 105 THR A C 1
ATOM 838 O O . THR A 1 105 ? 20.046 7.624 14.954 1.00 45.03 105 THR A O 1
ATOM 841 N N . GLY A 1 106 ? 19.368 5.853 13.734 1.00 44.97 106 GLY A N 1
ATOM 842 C CA . GLY A 1 106 ? 20.408 4.939 14.195 1.00 44.97 106 GLY A CA 1
ATOM 843 C C . GLY A 1 106 ? 21.726 5.275 13.503 1.00 44.97 106 GLY A C 1
ATOM 844 O O . GLY A 1 106 ? 21.724 5.474 12.285 1.00 44.97 106 GLY A O 1
ATOM 845 N N . ASP A 1 107 ? 22.790 5.373 14.301 1.00 44.19 107 ASP A N 1
ATOM 846 C CA . ASP A 1 107 ? 24.186 5.357 13.847 1.00 44.19 107 ASP A CA 1
ATOM 847 C C . ASP A 1 107 ? 24.541 4.033 13.144 1.00 44.19 107 ASP A C 1
ATOM 849 O O . ASP A 1 107 ? 23.979 2.977 13.533 1.00 44.19 107 ASP A O 1
#